Protein AF-X1H6Q0-F1 (afdb_monomer_lite)

Organism: NCBI:txid412755

Radius of gyration: 13.37 Å; chains: 1; bounding box: 28×24×38 Å

Foldseek 3Di:
DEEEQADDDPVVSVVVQVVCCVPVVHHYDYDDPPDDDDPPDPDPPDPDDPDPPDD

pLDDT: mean 81.98, std 17.01, range [46.47, 97.0]

Secondary structure (DSSP, 8-state):
--EE--SS-HHHHHHHHHHHHHHH---EE-PPTT----SS--SS-----------

Sequence (55 aa):
MRTFVTHGEPAAADAMRRRIAERLHWPCEVPVYAQCVDLDAVESGDTREPAALSS

InterPro domains:
  IPR011108 Zn-dependent metallo-hydrolase, RNA specificity domain [PF07521] (3-31)

Structure (mmCIF, N/CA/C/O backbone):
data_AF-X1H6Q0-F1
#
_entry.id   AF-X1H6Q0-F1
#
loop_
_atom_site.group_PDB
_atom_site.id
_atom_site.type_symbol
_atom_site.label_atom_id
_atom_site.label_alt_id
_atom_site.label_comp_id
_atom_site.label_asym_id
_atom_site.label_entity_id
_atom_site.label_seq_id
_atom_site.pdbx_PDB_ins_code
_atom_site.Cartn_x
_atom_site.Cartn_y
_atom_site.Cartn_z
_atom_site.occupancy
_atom_site.B_iso_or_equiv
_atom_site.auth_seq_id
_atom_site.auth_comp_id
_atom_site.auth_asym_id
_atom_site.auth_atom_id
_atom_site.pdbx_PDB_model_num
ATOM 1 N N . MET A 1 1 ? -9.047 3.401 8.643 1.00 80.88 1 MET A N 1
ATOM 2 C CA . MET A 1 1 ? -8.463 4.344 7.662 1.00 80.88 1 MET A CA 1
ATOM 3 C C . MET A 1 1 ? -7.158 3.744 7.180 1.00 80.88 1 MET A C 1
ATOM 5 O O . MET A 1 1 ? -6.329 3.447 8.028 1.00 80.88 1 MET A O 1
ATOM 9 N N . ARG A 1 2 ? -7.016 3.509 5.872 1.00 87.69 2 ARG A N 1
ATOM 10 C CA . ARG A 1 2 ? -5.840 2.878 5.249 1.00 87.69 2 ARG A CA 1
ATOM 11 C C . ARG A 1 2 ? -5.142 3.875 4.333 1.00 87.69 2 ARG A C 1
ATOM 13 O O . ARG A 1 2 ? -5.800 4.735 3.751 1.00 87.69 2 ARG A O 1
ATOM 20 N N . THR A 1 3 ? -3.821 3.779 4.228 1.00 92.06 3 THR A N 1
ATOM 21 C CA . THR A 1 3 ? -3.009 4.681 3.400 1.00 92.06 3 THR A CA 1
ATOM 22 C C . THR A 1 3 ? -2.225 3.892 2.360 1.00 92.06 3 THR A C 1
ATOM 24 O O . THR A 1 3 ? -1.521 2.942 2.696 1.00 92.06 3 THR A O 1
ATOM 27 N N . PHE A 1 4 ? -2.313 4.321 1.104 1.00 93.50 4 PHE A N 1
ATOM 28 C CA . PHE A 1 4 ? -1.668 3.662 -0.028 1.00 93.50 4 PHE A CA 1
ATOM 29 C C . PHE A 1 4 ? -0.524 4.523 -0.556 1.00 93.50 4 PHE A C 1
ATOM 31 O O . PHE A 1 4 ? -0.713 5.702 -0.858 1.00 93.50 4 PHE A O 1
ATOM 38 N N . VAL A 1 5 ? 0.663 3.932 -0.675 1.00 92.94 5 VAL A N 1
ATOM 39 C CA . VAL A 1 5 ? 1.835 4.584 -1.267 1.00 92.94 5 VAL A CA 1
ATOM 40 C C . VAL A 1 5 ? 1.980 4.084 -2.702 1.00 92.94 5 VAL A C 1
ATOM 42 O O . VAL A 1 5 ? 2.359 2.939 -2.925 1.00 92.94 5 VAL A O 1
ATOM 45 N N . THR A 1 6 ? 1.639 4.931 -3.675 1.00 90.50 6 THR A N 1
ATOM 46 C CA . THR A 1 6 ? 1.544 4.558 -5.102 1.00 90.50 6 THR A CA 1
ATOM 47 C C . THR A 1 6 ? 2.740 4.994 -5.950 1.00 90.50 6 THR A C 1
ATOM 49 O O . THR A 1 6 ? 2.860 4.578 -7.100 1.00 90.50 6 THR A O 1
ATOM 52 N N . HIS A 1 7 ? 3.631 5.826 -5.407 1.00 90.62 7 HIS A N 1
ATOM 53 C CA . HIS A 1 7 ? 4.795 6.358 -6.114 1.00 90.62 7 HIS A CA 1
ATOM 54 C C . HIS A 1 7 ? 6.097 6.114 -5.349 1.00 90.62 7 HIS A C 1
ATOM 56 O O . HIS A 1 7 ? 6.113 6.022 -4.122 1.00 90.62 7 HIS A O 1
ATOM 62 N N . GLY A 1 8 ? 7.195 6.083 -6.106 1.00 89.00 8 GLY A N 1
ATOM 63 C CA . GLY A 1 8 ? 8.551 5.842 -5.621 1.00 89.00 8 GLY A CA 1
ATOM 64 C C . GLY A 1 8 ? 9.134 4.551 -6.186 1.00 89.00 8 GLY A C 1
ATOM 65 O O . GLY A 1 8 ? 8.412 3.681 -6.670 1.00 89.00 8 GLY A O 1
ATOM 66 N N . GLU A 1 9 ? 10.457 4.421 -6.129 1.00 93.50 9 GLU A N 1
ATOM 67 C CA . GLU A 1 9 ? 11.102 3.127 -6.360 1.00 93.50 9 GLU A CA 1
ATOM 68 C C . GLU A 1 9 ? 10.679 2.133 -5.263 1.00 93.50 9 GLU A C 1
ATOM 70 O O . GLU A 1 9 ? 10.413 2.566 -4.137 1.00 93.50 9 GLU A O 1
ATOM 75 N N . PRO A 1 10 ? 10.652 0.812 -5.526 1.00 91.06 10 PRO A N 1
ATOM 76 C CA . PRO A 1 10 ? 10.118 -0.178 -4.584 1.00 91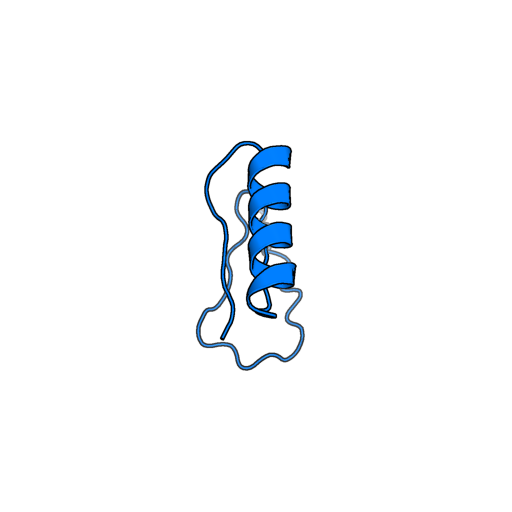.06 10 PRO A CA 1
ATOM 77 C C . PRO A 1 10 ? 10.681 -0.060 -3.160 1.00 91.06 10 PRO A C 1
ATOM 79 O O . PRO A 1 10 ? 9.938 -0.119 -2.182 1.00 91.06 10 PRO A O 1
ATOM 82 N N . ALA A 1 11 ? 11.989 0.185 -3.034 1.00 93.81 11 ALA A N 1
ATOM 83 C CA . ALA A 1 11 ? 12.645 0.365 -1.741 1.00 93.81 11 ALA A CA 1
ATOM 84 C C . ALA A 1 11 ? 12.261 1.688 -1.049 1.00 93.81 11 ALA A C 1
ATOM 86 O O . ALA A 1 11 ? 12.076 1.721 0.167 1.00 93.81 11 ALA A O 1
ATOM 87 N N . ALA A 1 12 ? 12.121 2.776 -1.809 1.00 94.62 12 ALA A N 1
ATOM 88 C CA . ALA A 1 12 ? 11.749 4.084 -1.275 1.00 94.62 12 ALA A CA 1
ATOM 89 C C . ALA A 1 12 ? 10.281 4.113 -0.824 1.00 94.62 12 ALA A C 1
ATOM 91 O O . ALA A 1 12 ? 9.976 4.631 0.251 1.00 94.62 12 ALA A O 1
ATOM 92 N N . ALA A 1 13 ? 9.386 3.510 -1.611 1.00 94.88 13 ALA A N 1
ATOM 93 C CA . ALA A 1 13 ? 7.974 3.377 -1.277 1.00 94.88 13 ALA A CA 1
ATOM 94 C C . ALA A 1 13 ? 7.783 2.541 -0.002 1.00 94.88 13 ALA A C 1
ATOM 96 O O . ALA A 1 13 ? 7.044 2.942 0.899 1.00 94.88 13 ALA A O 1
ATOM 97 N N . ASP A 1 14 ? 8.511 1.427 0.131 1.00 94.31 14 ASP A N 1
ATOM 98 C CA . ASP A 1 14 ? 8.474 0.611 1.346 1.00 94.31 14 ASP A CA 1
ATOM 99 C C . ASP A 1 14 ? 9.052 1.349 2.564 1.00 94.31 14 ASP A C 1
ATOM 101 O O . ASP A 1 14 ? 8.461 1.318 3.645 1.00 94.31 14 ASP A O 1
ATOM 105 N N . ALA A 1 15 ? 10.156 2.085 2.400 1.00 96.06 15 ALA A N 1
ATOM 106 C CA . ALA A 1 15 ? 10.706 2.919 3.467 1.00 96.06 15 ALA A CA 1
ATOM 107 C C . ALA A 1 15 ? 9.708 3.998 3.925 1.00 96.06 15 ALA A C 1
ATOM 109 O O . ALA A 1 15 ? 9.524 4.209 5.127 1.00 96.06 15 ALA A O 1
ATOM 110 N N . MET A 1 16 ? 9.017 4.648 2.983 1.00 94.50 16 MET A N 1
ATOM 111 C CA . MET A 1 16 ? 7.975 5.633 3.279 1.00 94.50 16 MET A CA 1
ATOM 112 C C . MET A 1 16 ? 6.786 4.994 4.004 1.00 94.50 16 MET A C 1
ATOM 114 O O . MET A 1 16 ? 6.346 5.514 5.031 1.00 94.50 16 MET A O 1
ATOM 118 N N . ARG A 1 17 ? 6.312 3.835 3.530 1.00 95.50 17 ARG A N 1
ATOM 119 C CA . ARG A 1 17 ? 5.249 3.047 4.168 1.00 95.50 17 ARG A CA 1
ATOM 120 C C . ARG A 1 17 ? 5.592 2.723 5.624 1.00 95.50 17 ARG A C 1
ATOM 122 O O . ARG A 1 17 ? 4.776 2.979 6.508 1.00 95.50 17 ARG A O 1
ATOM 129 N N . ARG A 1 18 ? 6.801 2.209 5.887 1.00 95.38 18 ARG A N 1
ATOM 130 C CA . ARG A 1 18 ? 7.276 1.896 7.250 1.00 95.38 18 ARG A CA 1
ATOM 131 C C . ARG A 1 18 ? 7.301 3.135 8.132 1.00 95.38 18 ARG A C 1
ATOM 133 O O . ARG A 1 18 ? 6.757 3.114 9.228 1.00 95.38 18 ARG A O 1
ATOM 140 N N . ARG A 1 19 ? 7.854 4.241 7.628 1.00 96.19 19 ARG A N 1
ATOM 141 C CA . ARG A 1 19 ? 7.949 5.505 8.369 1.00 96.19 19 ARG A CA 1
ATOM 142 C C . ARG A 1 19 ? 6.579 6.029 8.803 1.00 96.19 19 ARG A C 1
ATOM 144 O O . ARG A 1 19 ? 6.459 6.552 9.908 1.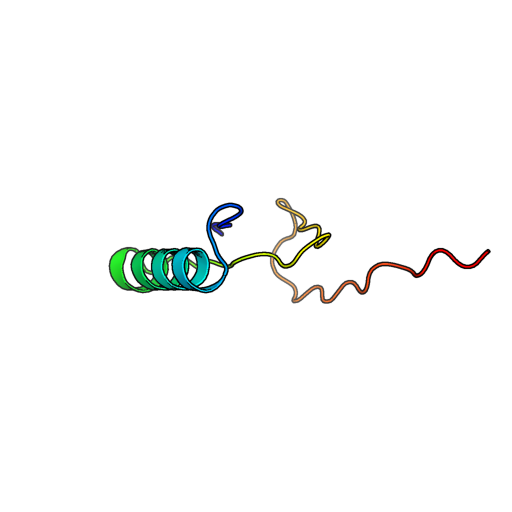00 96.19 19 ARG A O 1
ATOM 151 N N . ILE A 1 20 ? 5.564 5.924 7.946 1.00 94.88 20 ILE A N 1
ATOM 152 C CA . ILE A 1 20 ? 4.194 6.347 8.269 1.00 94.88 20 ILE A CA 1
ATOM 153 C C . ILE A 1 20 ? 3.591 5.410 9.321 1.00 94.88 20 ILE A C 1
ATOM 155 O O . ILE A 1 20 ? 3.083 5.890 10.335 1.00 94.88 20 ILE A O 1
ATOM 159 N N . ALA A 1 21 ? 3.713 4.094 9.129 1.00 95.19 21 ALA A N 1
ATOM 160 C CA . ALA A 1 21 ? 3.207 3.098 10.072 1.00 95.19 21 ALA A CA 1
ATOM 161 C C . ALA A 1 21 ? 3.847 3.230 11.466 1.00 95.19 21 ALA A C 1
ATOM 163 O O . ALA A 1 21 ? 3.153 3.165 12.474 1.00 95.19 21 ALA A O 1
ATOM 164 N N . GLU A 1 22 ? 5.153 3.480 11.546 1.00 96.62 22 GLU A N 1
ATOM 165 C CA . GLU A 1 22 ? 5.870 3.650 12.814 1.00 96.62 22 GLU A CA 1
ATOM 166 C C . GLU A 1 22 ? 5.497 4.946 13.538 1.00 96.62 22 GLU A C 1
ATOM 168 O O . GLU A 1 22 ? 5.396 4.960 14.761 1.00 96.62 22 GLU A O 1
ATOM 173 N N . ARG A 1 23 ? 5.318 6.051 12.801 1.00 97.00 23 ARG A N 1
ATOM 174 C CA . ARG A 1 23 ? 5.095 7.375 13.406 1.00 97.00 23 ARG A CA 1
ATOM 175 C C . ARG A 1 23 ? 3.639 7.672 13.715 1.00 97.00 23 ARG A C 1
ATOM 177 O O . ARG A 1 23 ? 3.370 8.414 14.652 1.00 97.00 23 ARG A O 1
ATOM 184 N N . LEU A 1 24 ? 2.730 7.182 12.879 1.00 95.06 24 LEU A N 1
ATOM 185 C CA . LEU A 1 24 ? 1.303 7.487 12.968 1.00 95.06 24 LEU A CA 1
ATOM 186 C C . LEU A 1 24 ? 0.479 6.274 13.399 1.00 95.06 24 LEU A C 1
ATOM 188 O O . LEU A 1 24 ? -0.698 6.433 13.708 1.00 95.06 24 LEU A O 1
ATOM 192 N N . HIS A 1 25 ? 1.077 5.077 13.430 1.00 93.12 25 HIS A N 1
ATOM 193 C CA . HIS A 1 25 ? 0.380 3.818 13.715 1.00 93.12 25 HIS A CA 1
ATOM 194 C C . HIS A 1 25 ? -0.788 3.558 12.758 1.00 93.12 25 HIS A C 1
ATOM 196 O O . HIS A 1 25 ? -1.787 2.937 13.119 1.00 93.12 25 HIS A O 1
ATOM 202 N N . TRP A 1 26 ? -0.668 4.050 11.524 1.00 93.44 26 TRP A N 1
ATOM 203 C CA . TRP A 1 26 ? -1.666 3.845 10.483 1.00 93.44 26 TRP A CA 1
ATOM 204 C C . TRP A 1 26 ? -1.359 2.577 9.686 1.00 93.44 26 TRP A C 1
ATOM 206 O O . TRP A 1 26 ? -0.192 2.313 9.384 1.00 93.44 26 TRP A O 1
ATOM 216 N N . PRO A 1 27 ? -2.387 1.801 9.302 1.00 89.94 27 PRO A N 1
ATOM 217 C CA . PRO A 1 27 ? -2.205 0.704 8.369 1.00 89.94 27 PRO A CA 1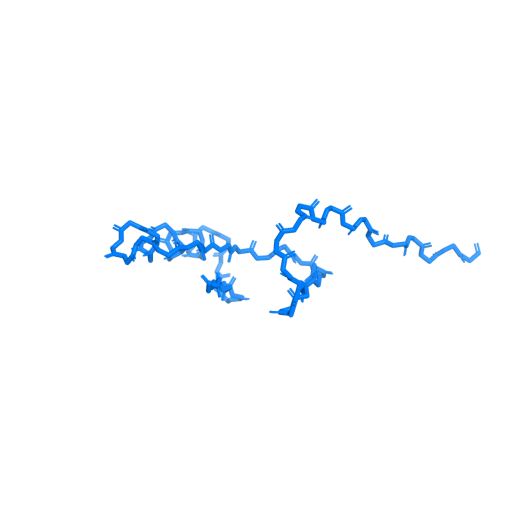
ATOM 218 C C . PRO A 1 27 ? -1.872 1.286 6.990 1.00 89.94 27 PRO A C 1
ATOM 220 O O . PRO A 1 27 ? -2.661 2.026 6.392 1.00 89.94 27 PRO A O 1
ATOM 223 N N . CYS A 1 28 ? -0.666 0.986 6.510 1.00 94.12 28 CYS A N 1
ATOM 224 C CA . CYS A 1 28 ? -0.147 1.478 5.240 1.00 94.12 28 CYS A CA 1
ATOM 225 C C . CYS A 1 28 ? 0.355 0.329 4.373 1.00 94.12 28 CYS A C 1
ATOM 227 O O . CYS A 1 28 ? 1.052 -0.563 4.863 1.00 94.12 28 CYS A O 1
ATOM 229 N N . GLU A 1 29 ? 0.095 0.409 3.073 1.00 93.38 29 GLU A N 1
ATOM 230 C CA . GLU A 1 29 ? 0.543 -0.579 2.094 1.00 93.38 29 GLU A CA 1
ATOM 231 C C . GLU A 1 29 ? 1.070 0.076 0.813 1.00 93.38 29 GLU A C 1
ATOM 233 O O . GLU A 1 29 ? 0.758 1.228 0.501 1.00 93.38 29 GLU A O 1
ATOM 238 N N . VAL A 1 30 ? 1.899 -0.671 0.087 1.00 94.44 30 VAL A N 1
ATOM 239 C CA . VAL A 1 30 ? 2.390 -0.310 -1.247 1.00 94.44 30 VAL A CA 1
ATOM 240 C C . VAL A 1 30 ? 1.760 -1.310 -2.211 1.00 94.44 30 VAL A C 1
ATOM 242 O O . VAL A 1 30 ? 2.181 -2.469 -2.219 1.00 94.44 30 VAL A O 1
ATOM 245 N N . PRO A 1 31 ? 0.735 -0.911 -2.980 1.00 91.50 31 PRO A N 1
ATOM 246 C CA . PRO A 1 31 ? 0.151 -1.778 -3.990 1.00 91.50 31 PRO A CA 1
ATOM 247 C C . PRO A 1 31 ? 1.183 -2.201 -5.035 1.00 91.50 31 PRO A C 1
ATOM 249 O O . PRO A 1 31 ? 2.035 -1.407 -5.440 1.00 91.50 31 PRO A O 1
ATOM 252 N N . VAL A 1 32 ? 1.093 -3.449 -5.494 1.00 88.88 32 VAL A N 1
ATOM 253 C CA . VAL A 1 32 ? 1.910 -3.926 -6.616 1.00 88.88 32 VAL A CA 1
ATOM 254 C C . VAL A 1 32 ? 1.343 -3.442 -7.951 1.00 88.88 32 VAL A C 1
ATOM 256 O O . VAL A 1 32 ? 0.203 -2.982 -8.039 1.00 88.88 32 VAL A O 1
ATOM 259 N N . TYR A 1 33 ? 2.151 -3.532 -9.008 1.00 88.06 33 TYR A N 1
ATOM 260 C CA . TYR A 1 33 ? 1.725 -3.136 -10.348 1.00 88.06 33 TYR A CA 1
ATOM 261 C C . TYR A 1 33 ? 0.426 -3.851 -10.754 1.00 88.06 33 TYR A C 1
ATOM 263 O O . TYR A 1 33 ? 0.303 -5.061 -10.581 1.00 88.06 33 TYR A O 1
ATOM 271 N N . ALA A 1 34 ? -0.523 -3.079 -11.292 1.00 90.31 34 ALA A N 1
ATOM 272 C CA . ALA A 1 34 ? -1.867 -3.517 -11.681 1.00 90.31 34 ALA A CA 1
ATOM 273 C C . ALA A 1 34 ? -2.771 -4.041 -10.541 1.00 90.31 34 ALA A C 1
ATOM 275 O O . ALA A 1 34 ? -3.866 -4.526 -10.820 1.00 90.31 34 ALA A O 1
ATOM 276 N N . GLN A 1 35 ? -2.379 -3.907 -9.269 1.00 90.38 35 GLN A N 1
ATOM 277 C CA . GLN A 1 35 ? -3.274 -4.197 -8.149 1.00 90.38 35 GLN A CA 1
ATOM 278 C C . GLN A 1 35 ? -4.328 -3.093 -8.010 1.00 90.38 35 GLN A C 1
ATOM 280 O O . GLN A 1 35 ? -3.998 -1.915 -7.869 1.00 90.38 35 GLN A O 1
ATOM 285 N N . CYS A 1 36 ? -5.599 -3.484 -7.984 1.00 89.19 36 CYS A N 1
ATOM 286 C CA . CYS A 1 36 ? -6.707 -2.608 -7.622 1.00 89.19 36 CYS A CA 1
ATOM 287 C C . CYS A 1 36 ? -7.129 -2.886 -6.179 1.00 89.19 36 CYS A C 1
ATOM 289 O O . CYS A 1 36 ? -7.207 -4.038 -5.762 1.00 89.19 36 CYS A O 1
ATOM 291 N N . VAL A 1 37 ? -7.402 -1.822 -5.427 1.00 87.50 37 VAL A N 1
ATOM 292 C CA . VAL A 1 37 ? -7.893 -1.895 -4.048 1.00 87.50 37 VAL A CA 1
ATOM 293 C C . VAL A 1 37 ? -9.250 -1.219 -3.977 1.00 87.50 37 VAL A C 1
ATOM 295 O O . VAL A 1 37 ? -9.447 -0.149 -4.554 1.00 87.50 37 VAL A O 1
ATOM 298 N N . ASP A 1 38 ? -10.183 -1.856 -3.282 1.00 89.44 38 ASP A N 1
ATOM 299 C CA . ASP A 1 38 ? -11.473 -1.254 -2.979 1.00 89.44 38 ASP A CA 1
ATOM 300 C C . ASP A 1 38 ? -11.324 -0.342 -1.751 1.00 89.44 38 ASP A C 1
ATOM 302 O O . ASP A 1 38 ? -10.770 -0.751 -0.726 1.00 89.44 38 ASP A O 1
ATOM 306 N N . LEU A 1 39 ? -11.752 0.915 -1.876 1.00 85.69 39 LEU A N 1
ATOM 307 C CA . LEU A 1 39 ? -11.605 1.923 -0.820 1.00 85.69 39 LEU A CA 1
ATOM 308 C C . LEU A 1 39 ? -12.761 1.902 0.190 1.00 85.69 39 LEU A C 1
ATOM 310 O O . LEU A 1 39 ? -12.605 2.424 1.295 1.00 85.69 39 LEU A O 1
ATOM 314 N N . ASP A 1 40 ? -13.885 1.290 -0.181 1.00 84.50 40 ASP A N 1
ATOM 315 C CA . ASP A 1 40 ? -15.119 1.212 0.601 1.00 84.50 40 ASP A CA 1
ATOM 316 C C . ASP A 1 40 ? -15.298 -0.162 1.273 1.00 84.50 40 ASP A C 1
ATOM 318 O O . ASP A 1 40 ? -16.171 -0.346 2.127 1.00 84.50 40 ASP A O 1
ATOM 322 N N . ALA A 1 41 ? -14.447 -1.133 0.937 1.00 75.56 41 ALA A N 1
ATOM 323 C CA . ALA A 1 41 ? -14.445 -2.461 1.516 1.00 75.56 41 ALA A CA 1
ATOM 324 C C . ALA A 1 41 ? -14.089 -2.399 3.008 1.00 75.56 41 ALA A C 1
ATOM 326 O O . ALA A 1 41 ? -12.938 -2.211 3.412 1.00 75.56 41 ALA A O 1
ATOM 327 N N . VAL A 1 42 ? -15.101 -2.609 3.849 1.00 62.56 42 VAL A N 1
ATOM 328 C CA . VAL A 1 42 ? -14.937 -2.928 5.270 1.00 62.56 42 VAL A CA 1
ATOM 329 C C . VAL A 1 42 ? -14.143 -4.226 5.391 1.00 62.56 42 VAL A C 1
ATOM 331 O O . VAL A 1 42 ? -14.563 -5.264 4.886 1.00 62.56 42 VAL A O 1
ATOM 334 N N . GLU A 1 43 ? -12.969 -4.147 6.020 1.00 61.06 43 GLU A N 1
ATOM 335 C CA . GLU A 1 43 ? -11.929 -5.179 5.973 1.00 61.06 43 GLU A CA 1
ATOM 336 C C . GLU A 1 43 ? -12.429 -6.571 6.387 1.00 61.06 43 GLU A C 1
ATOM 338 O O . GLU A 1 43 ? -12.467 -6.928 7.561 1.00 61.06 43 GLU A O 1
ATOM 343 N N . SER A 1 44 ? -12.763 -7.386 5.392 1.00 51.50 44 SER A N 1
ATOM 344 C CA . SER A 1 44 ? -12.794 -8.844 5.474 1.00 51.50 44 SE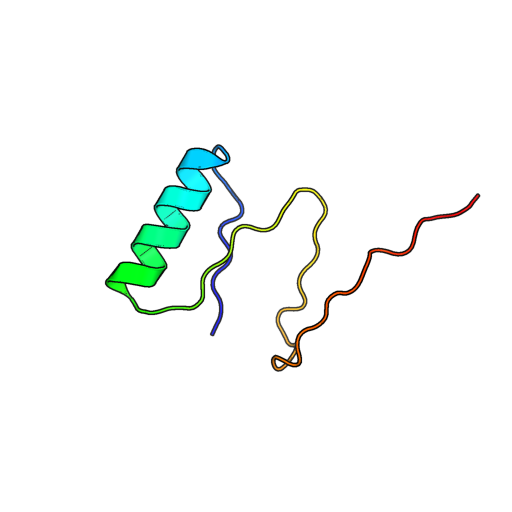R A CA 1
ATOM 345 C C . SER A 1 44 ? -11.829 -9.365 4.414 1.00 51.50 44 SER A C 1
ATOM 347 O O . SER A 1 44 ? -12.252 -9.682 3.315 1.00 51.50 44 SER A O 1
ATOM 349 N N . GLY A 1 45 ? -10.526 -9.337 4.722 1.00 54.25 45 GLY A N 1
ATOM 350 C CA . GLY A 1 45 ? -9.404 -9.946 3.981 1.00 54.25 45 GLY A CA 1
ATOM 351 C C . GLY A 1 45 ? -9.644 -10.408 2.534 1.00 54.25 45 GLY A C 1
ATOM 352 O O . GLY A 1 45 ? -9.532 -11.600 2.258 1.00 54.25 45 GLY A O 1
ATOM 353 N N . ASP A 1 46 ? -9.940 -9.491 1.609 1.00 53.94 46 ASP A N 1
ATOM 354 C CA . ASP A 1 46 ? -10.248 -9.839 0.217 1.00 53.94 46 ASP A CA 1
ATOM 355 C C . ASP A 1 46 ? -8.950 -9.993 -0.587 1.00 53.94 46 ASP A C 1
ATOM 357 O O . ASP A 1 46 ? -8.398 -9.040 -1.135 1.00 53.94 46 ASP A O 1
ATOM 361 N N . THR A 1 47 ? -8.442 -11.224 -0.644 1.00 55.34 47 THR A N 1
ATOM 362 C CA . THR A 1 47 ? -7.528 -11.659 -1.70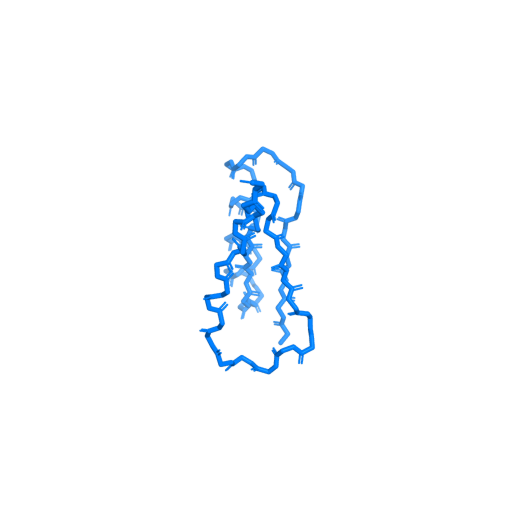7 1.00 55.34 47 THR A CA 1
ATOM 363 C C . THR A 1 47 ? -8.375 -11.914 -2.952 1.00 55.34 47 THR A C 1
ATOM 365 O O . THR A 1 47 ? -8.731 -13.053 -3.242 1.00 55.34 47 THR A O 1
ATOM 368 N N . ARG A 1 48 ? -8.768 -10.861 -3.677 1.00 54.88 48 ARG A N 1
ATOM 369 C CA . ARG A 1 48 ? -9.326 -11.037 -5.024 1.00 54.88 48 ARG A CA 1
ATOM 370 C C . ARG A 1 48 ? -8.181 -11.169 -6.017 1.00 54.88 48 ARG A C 1
ATOM 372 O O . ARG A 1 48 ? -7.557 -10.185 -6.403 1.00 54.88 48 ARG A O 1
ATOM 379 N N . GLU A 1 49 ? -7.917 -12.405 -6.429 1.00 50.41 49 GLU A N 1
ATOM 380 C CA . GLU A 1 49 ? -7.122 -12.685 -7.623 1.00 50.41 49 GLU A CA 1
ATOM 381 C C . GLU A 1 49 ? -7.780 -11.996 -8.835 1.00 50.41 49 GLU A C 1
ATOM 383 O O . GLU A 1 49 ? -8.985 -12.174 -9.053 1.00 50.41 49 GLU A O 1
ATOM 388 N N . PRO A 1 50 ? -7.048 -11.188 -9.627 1.00 50.75 50 PRO A N 1
ATOM 389 C CA . PRO A 1 50 ? -7.610 -10.606 -10.832 1.00 50.75 50 PRO A CA 1
ATOM 390 C C . PRO A 1 50 ? -7.875 -11.734 -11.828 1.00 50.75 50 PRO A C 1
ATOM 392 O O . PRO A 1 50 ? -6.963 -12.451 -12.240 1.00 50.75 50 PRO A O 1
ATOM 395 N N . ALA A 1 51 ? -9.149 -11.892 -12.187 1.00 52.06 51 ALA A N 1
ATOM 396 C CA . ALA A 1 51 ? -9.610 -12.828 -13.195 1.00 52.06 51 ALA A CA 1
ATOM 397 C C . ALA A 1 51 ? -8.735 -12.725 -14.452 1.00 52.06 51 ALA A C 1
ATOM 399 O O . ALA A 1 51 ? -8.701 -11.692 -15.125 1.00 52.06 51 ALA A O 1
ATOM 400 N N . ALA A 1 52 ? -8.024 -13.811 -14.755 1.00 48.44 52 ALA A N 1
ATOM 401 C CA . ALA A 1 52 ? -7.358 -13.999 -16.027 1.00 48.44 52 ALA A CA 1
ATOM 402 C C . ALA A 1 52 ? -8.386 -13.791 -17.148 1.00 48.44 52 ALA A C 1
ATOM 404 O O . ALA A 1 52 ? -9.347 -14.557 -17.265 1.00 48.44 52 ALA A O 1
ATOM 405 N N . LEU A 1 53 ? -8.188 -12.759 -17.974 1.00 52.31 53 LEU A N 1
ATOM 406 C CA . LEU A 1 53 ? -8.839 -12.664 -19.276 1.00 52.31 53 LEU A CA 1
ATOM 407 C C . LEU A 1 53 ? -8.361 -13.856 -20.116 1.00 52.31 53 LEU A C 1
ATOM 409 O O . LEU A 1 53 ? -7.305 -13.805 -20.742 1.00 52.31 53 LEU A O 1
ATOM 413 N N . SER A 1 54 ? -9.125 -14.946 -20.080 1.00 46.47 54 SER A N 1
ATOM 414 C CA . SER A 1 54 ? -9.024 -16.028 -21.057 1.00 46.47 54 SER A CA 1
ATOM 415 C C . SER A 1 54 ? -9.603 -15.523 -22.378 1.00 46.47 54 SER A C 1
ATOM 417 O O . SER A 1 54 ? -10.757 -15.093 -22.420 1.00 46.47 54 SER A O 1
ATOM 419 N N . SER A 1 55 ? -8.785 -15.535 -23.429 1.00 59.88 55 SER A N 1
ATOM 420 C CA . SER A 1 55 ? -9.247 -15.5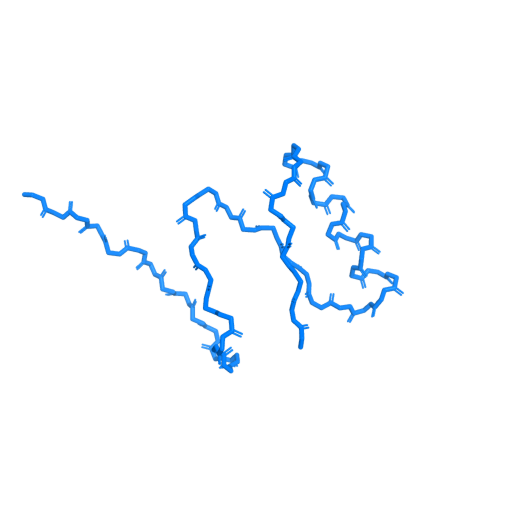77 -24.824 1.00 59.88 55 SER A CA 1
ATOM 421 C C . SER A 1 55 ? -9.341 -17.020 -25.293 1.00 59.88 55 SER A C 1
ATOM 423 O O . SER A 1 55 ? -8.586 -17.854 -24.744 1.00 59.88 55 SER A O 1
#